Protein AF-A0A533RUJ6-F1 (afdb_monomer_lite)

Secondary structure (DSSP, 8-state):
-HHHHHHHHHHHHHHHHTT----------B-SSSBGGGPPTT-EEETTTTEEE-HHHHHHHHTT-S-------TT-HHHHHHHHHHHHHHHHHSTT-----

Structure (mmCIF, N/CA/C/O backbone):
data_AF-A0A533RUJ6-F1
#
_entry.id   AF-A0A533RUJ6-F1
#
loop_
_atom_site.group_PDB
_atom_site.id
_atom_site.type_symbol
_atom_site.label_atom_id
_atom_site.label_alt_id
_atom_site.label_comp_id
_atom_site.label_asym_id
_atom_site.label_entity_id
_atom_site.label_seq_id
_atom_site.pdbx_PDB_ins_code
_atom_site.Cartn_x
_atom_site.Cartn_y
_atom_site.Cartn_z
_atom_site.occupancy
_atom_site.B_iso_or_equiv
_atom_site.auth_seq_id
_atom_site.auth_comp_id
_atom_site.auth_asym_id
_atom_site.auth_atom_id
_atom_site.pdbx_PDB_model_num
ATOM 1 N N . MET A 1 1 ? 55.912 -33.205 -11.819 1.00 55.88 1 MET A N 1
ATOM 2 C CA . MET A 1 1 ? 55.389 -32.986 -10.447 1.00 55.88 1 MET A CA 1
ATOM 3 C C . MET A 1 1 ? 55.403 -31.514 -10.028 1.00 55.88 1 MET A C 1
ATOM 5 O O . MET A 1 1 ? 54.345 -31.019 -9.681 1.00 55.88 1 MET A O 1
ATOM 9 N N . ARG A 1 2 ? 56.524 -30.776 -10.127 1.00 58.34 2 ARG A N 1
ATOM 10 C CA . ARG A 1 2 ? 56.596 -29.349 -9.719 1.00 58.34 2 ARG A CA 1
ATOM 11 C C . ARG A 1 2 ? 55.603 -28.428 -10.453 1.00 58.34 2 ARG A C 1
ATOM 13 O O . ARG A 1 2 ? 54.922 -27.654 -9.801 1.00 58.34 2 ARG A O 1
ATOM 20 N N . ALA A 1 3 ? 55.441 -28.588 -11.770 1.00 59.38 3 ALA A N 1
ATOM 21 C CA . ALA A 1 3 ? 54.490 -27.793 -12.560 1.00 59.38 3 ALA A CA 1
ATOM 22 C C . ALA A 1 3 ? 53.012 -28.035 -12.185 1.00 59.38 3 ALA A C 1
ATOM 24 O O . ALA A 1 3 ? 52.209 -27.114 -12.253 1.00 59.38 3 ALA A O 1
ATOM 25 N N . ILE A 1 4 ? 52.664 -29.249 -11.738 1.00 61.19 4 ILE A N 1
ATOM 26 C CA . ILE A 1 4 ? 51.298 -29.607 -11.313 1.00 61.19 4 ILE A CA 1
ATOM 27 C C . ILE A 1 4 ? 50.983 -28.957 -9.958 1.00 61.19 4 ILE A C 1
ATOM 29 O O . ILE A 1 4 ? 49.905 -28.399 -9.779 1.00 61.19 4 ILE A O 1
ATOM 33 N N . PHE A 1 5 ? 51.952 -28.950 -9.035 1.00 60.34 5 PHE A N 1
ATOM 34 C CA . PHE A 1 5 ? 51.835 -28.239 -7.758 1.00 60.34 5 PHE A CA 1
ATOM 35 C C . PHE A 1 5 ? 51.732 -26.720 -7.944 1.00 60.34 5 PHE A C 1
ATOM 37 O O . PHE A 1 5 ? 50.925 -26.084 -7.274 1.00 60.34 5 PHE A O 1
ATOM 44 N N . SER A 1 6 ? 52.491 -26.138 -8.879 1.00 64.19 6 SER A N 1
ATOM 45 C CA . SER A 1 6 ? 52.397 -24.709 -9.206 1.00 64.19 6 SER A CA 1
ATOM 46 C C . SER A 1 6 ? 51.051 -24.332 -9.835 1.00 64.19 6 SER A C 1
ATOM 48 O O . SER A 1 6 ? 50.517 -23.272 -9.521 1.00 64.19 6 SER A O 1
ATOM 50 N N . LEU A 1 7 ? 50.475 -25.201 -10.674 1.00 62.12 7 LEU A N 1
ATOM 51 C CA . LEU A 1 7 ? 49.154 -24.976 -11.269 1.00 62.12 7 LEU A CA 1
ATOM 52 C C . LEU A 1 7 ? 48.037 -25.049 -10.213 1.00 62.12 7 LEU A C 1
ATOM 54 O O . LEU A 1 7 ? 47.137 -24.213 -10.206 1.00 62.12 7 LEU A O 1
ATOM 58 N N . ALA A 1 8 ? 48.130 -26.004 -9.282 1.00 63.69 8 ALA A N 1
ATOM 59 C CA . ALA A 1 8 ? 47.178 -26.157 -8.181 1.00 63.69 8 ALA A CA 1
ATOM 60 C C . ALA A 1 8 ? 47.212 -24.972 -7.197 1.00 63.69 8 ALA A C 1
ATOM 62 O O . ALA A 1 8 ? 46.165 -24.555 -6.703 1.00 63.69 8 ALA A O 1
ATOM 63 N N . LEU A 1 9 ? 48.394 -24.387 -6.958 1.00 70.56 9 LEU A N 1
ATOM 64 C CA . LEU A 1 9 ? 48.565 -23.230 -6.071 1.00 70.56 9 LEU A CA 1
ATOM 65 C C . LEU A 1 9 ? 47.907 -21.950 -6.617 1.00 70.56 9 LEU A C 1
ATOM 67 O O . LEU A 1 9 ? 47.525 -21.083 -5.839 1.00 70.56 9 LEU A O 1
ATOM 71 N N . ILE A 1 10 ? 47.770 -21.840 -7.943 1.00 73.38 10 ILE A N 1
ATOM 72 C CA . ILE A 1 10 ? 47.107 -20.711 -8.614 1.00 73.38 10 ILE A CA 1
ATOM 73 C C . ILE A 1 10 ? 45.607 -20.985 -8.789 1.00 73.38 10 ILE A C 1
ATOM 75 O O . ILE A 1 10 ? 44.792 -20.083 -8.620 1.00 73.38 10 ILE A O 1
ATOM 79 N N . ALA A 1 11 ? 45.217 -22.228 -9.083 1.00 72.00 11 ALA A N 1
ATOM 80 C CA . ALA A 1 11 ? 43.816 -22.589 -9.300 1.00 72.00 11 ALA A CA 1
ATOM 81 C C . ALA A 1 11 ? 42.966 -22.526 -8.016 1.00 72.00 11 ALA A C 1
ATOM 83 O O . ALA A 1 11 ? 41.796 -22.150 -8.072 1.00 72.00 11 ALA A O 1
ATOM 84 N N . LEU A 1 12 ? 43.550 -22.857 -6.859 1.00 72.31 12 LEU A N 1
ATOM 85 C CA . LEU A 1 12 ? 42.845 -22.867 -5.576 1.00 72.31 12 LEU A CA 1
ATOM 86 C C . LEU A 1 12 ? 42.323 -21.479 -5.140 1.00 72.31 12 LEU A C 1
ATOM 88 O O . LEU A 1 12 ? 41.138 -21.390 -4.825 1.00 72.31 12 LEU A O 1
ATOM 92 N N . PRO A 1 13 ? 43.114 -20.385 -5.149 1.00 73.00 13 PRO A N 1
ATOM 93 C CA . PRO A 1 13 ? 42.598 -19.060 -4.802 1.00 73.00 13 PRO A CA 1
ATOM 94 C C . PRO A 1 13 ? 41.587 -18.524 -5.824 1.00 73.00 13 PRO A C 1
ATOM 96 O O . PRO A 1 13 ? 40.641 -17.856 -5.419 1.00 73.00 13 PRO A O 1
ATOM 99 N N . LEU A 1 14 ? 41.711 -18.856 -7.118 1.00 70.88 14 LEU A N 1
ATOM 100 C CA . LEU A 1 14 ? 40.707 -18.468 -8.122 1.00 70.88 14 LEU A CA 1
ATOM 101 C C . LEU A 1 14 ? 39.326 -19.085 -7.840 1.00 70.88 14 LEU A C 1
ATOM 103 O O . LEU A 1 14 ? 38.311 -18.444 -8.104 1.00 70.88 14 LEU A O 1
ATOM 107 N N . PHE A 1 15 ? 39.276 -20.291 -7.267 1.00 71.38 15 PHE A N 1
ATOM 108 C CA . PHE A 1 15 ? 38.018 -20.957 -6.922 1.00 71.38 15 PHE A CA 1
ATOM 109 C C . PHE A 1 15 ? 37.266 -20.251 -5.780 1.00 71.38 15 PHE A C 1
ATOM 111 O O . PHE A 1 15 ? 36.040 -20.191 -5.796 1.00 71.38 15 PHE A O 1
ATOM 118 N N . PHE A 1 16 ? 37.981 -19.649 -4.822 1.00 70.69 16 PHE A N 1
ATOM 119 C CA . PHE A 1 16 ? 37.362 -18.928 -3.702 1.00 70.69 16 PHE A CA 1
ATOM 120 C C . PHE A 1 16 ? 36.819 -17.539 -4.077 1.00 70.69 16 PHE A C 1
ATOM 122 O O . PHE A 1 16 ? 35.968 -17.013 -3.366 1.00 70.69 16 PHE A O 1
ATOM 129 N N . ILE A 1 17 ? 37.257 -16.950 -5.196 1.00 71.00 17 ILE A N 1
ATOM 130 C CA . ILE A 1 17 ? 36.797 -15.620 -5.644 1.00 71.00 17 ILE A CA 1
ATOM 131 C C . ILE A 1 17 ? 35.493 -15.718 -6.465 1.00 71.00 17 ILE A C 1
ATOM 133 O O . ILE A 1 17 ? 34.751 -14.747 -6.573 1.00 71.00 17 ILE A O 1
ATOM 137 N N . ALA A 1 18 ? 35.148 -16.900 -6.988 1.00 67.94 18 ALA A N 1
ATOM 138 C CA . ALA A 1 18 ? 33.940 -17.116 -7.792 1.00 67.94 18 ALA A CA 1
ATOM 139 C C . ALA A 1 18 ? 32.627 -17.208 -6.975 1.00 67.94 18 ALA A C 1
ATOM 141 O O . ALA A 1 18 ? 31.567 -17.450 -7.547 1.00 67.94 18 ALA A O 1
ATOM 142 N N . GLY A 1 19 ? 32.676 -17.027 -5.648 1.00 61.91 19 GLY A N 1
ATOM 143 C CA . GLY A 1 19 ? 31.531 -17.222 -4.747 1.00 61.91 19 GLY A CA 1
ATOM 144 C C . GLY A 1 19 ? 30.531 -16.061 -4.657 1.00 61.91 19 GLY A C 1
ATOM 145 O O . GLY A 1 19 ? 29.451 -16.246 -4.103 1.00 61.91 19 GLY A O 1
ATOM 146 N N . CYS A 1 20 ? 30.837 -14.880 -5.200 1.00 66.44 20 CYS A N 1
ATOM 147 C CA . CYS A 1 20 ? 29.924 -13.731 -5.167 1.00 66.44 20 CYS A CA 1
ATOM 148 C C . CYS A 1 20 ? 29.032 -13.683 -6.417 1.00 66.44 20 CYS A C 1
ATOM 150 O O . CYS A 1 20 ? 29.097 -12.736 -7.197 1.00 66.44 20 CYS A O 1
ATOM 152 N N . ALA A 1 21 ? 28.203 -14.704 -6.633 1.00 69.81 21 ALA A N 1
ATOM 153 C CA . ALA A 1 21 ? 27.113 -14.617 -7.601 1.00 69.81 21 ALA A CA 1
ATOM 154 C C . ALA A 1 21 ? 25.870 -14.082 -6.878 1.00 69.81 21 ALA A C 1
ATOM 156 O O . ALA A 1 21 ? 25.185 -14.825 -6.178 1.00 69.81 21 ALA A O 1
ATOM 157 N N . SER A 1 22 ? 25.597 -12.781 -7.014 1.00 68.12 22 SER A N 1
ATOM 158 C CA . SER A 1 22 ? 24.294 -12.228 -6.634 1.00 68.12 22 SER A CA 1
ATOM 159 C C . SER A 1 22 ? 23.234 -12.904 -7.502 1.00 68.12 22 SER A C 1
ATOM 161 O O . SER A 1 22 ? 23.294 -12.822 -8.730 1.00 68.12 22 SER A O 1
ATOM 163 N N . GLN A 1 23 ? 22.308 -13.631 -6.883 1.00 66.31 23 GLN A N 1
ATOM 164 C CA . GLN A 1 23 ? 21.212 -14.257 -7.605 1.00 66.31 23 GLN A CA 1
ATOM 165 C C . GLN A 1 23 ? 20.204 -13.165 -7.968 1.00 66.31 23 GLN A C 1
ATOM 167 O O . GLN A 1 23 ? 19.404 -12.749 -7.133 1.00 66.31 23 GLN A O 1
ATOM 172 N N . GLU A 1 24 ? 20.246 -12.687 -9.213 1.00 66.69 24 GLU A N 1
ATOM 173 C CA . GLU A 1 24 ? 19.142 -11.896 -9.751 1.00 66.69 24 GLU A CA 1
ATOM 174 C C . GLU A 1 24 ? 17.875 -12.753 -9.714 1.00 66.69 24 GLU A C 1
ATOM 176 O O . GLU A 1 24 ? 17.790 -13.809 -10.351 1.00 66.69 24 GLU A O 1
ATOM 181 N N . VAL A 1 25 ? 16.871 -12.298 -8.967 1.00 62.47 25 VAL A N 1
ATOM 182 C CA . VAL A 1 25 ? 15.525 -12.857 -9.044 1.00 62.47 25 VAL A CA 1
ATOM 183 C C . VAL A 1 25 ? 14.941 -12.427 -10.388 1.00 62.47 25 VAL A C 1
ATOM 185 O O . VAL A 1 25 ? 14.286 -11.395 -10.501 1.00 62.47 25 VAL A O 1
ATOM 188 N N . LYS A 1 26 ? 15.179 -13.221 -11.436 1.00 57.34 26 LYS A N 1
ATOM 189 C CA . LYS A 1 26 ? 14.363 -13.169 -12.654 1.00 57.34 26 LYS A CA 1
ATOM 190 C C . LYS A 1 26 ? 13.012 -13.800 -12.340 1.00 57.34 26 LYS A C 1
ATOM 192 O O . LYS A 1 26 ? 12.793 -14.982 -12.588 1.00 57.34 26 LYS A O 1
ATOM 197 N N . GLY A 1 27 ? 12.137 -13.014 -11.720 1.00 60.41 27 GLY A N 1
ATOM 198 C CA . GLY A 1 27 ? 10.726 -13.353 -11.619 1.00 60.41 27 GLY A CA 1
ATOM 199 C C . GLY A 1 27 ? 10.120 -13.379 -13.018 1.00 60.41 27 GLY A C 1
ATOM 200 O O . GLY A 1 27 ? 10.376 -12.481 -13.821 1.00 60.41 27 GLY A O 1
ATOM 201 N N . ASP A 1 28 ? 9.336 -14.410 -13.323 1.00 65.50 28 ASP A N 1
ATOM 202 C CA . ASP A 1 28 ? 8.470 -14.367 -14.493 1.00 65.50 28 ASP A CA 1
ATOM 203 C C . ASP A 1 28 ? 7.319 -13.400 -14.190 1.00 65.50 28 ASP A C 1
ATOM 205 O O . ASP A 1 28 ? 6.332 -13.760 -13.550 1.00 65.50 28 ASP A O 1
ATOM 209 N N . PHE A 1 29 ? 7.487 -12.132 -14.565 1.00 65.81 29 PHE A N 1
ATOM 210 C CA . PHE A 1 29 ? 6.538 -11.046 -14.307 1.00 65.81 29 PHE A CA 1
ATOM 211 C C . PHE A 1 29 ? 5.346 -11.091 -15.283 1.00 65.81 29 PHE A C 1
ATOM 213 O O . PHE A 1 29 ? 4.921 -10.079 -15.840 1.00 65.81 29 PHE A O 1
ATOM 220 N N . ASN A 1 30 ? 4.793 -12.282 -15.499 1.00 68.06 30 ASN A N 1
ATOM 221 C CA . ASN A 1 30 ? 3.651 -12.501 -16.371 1.00 68.06 30 ASN A CA 1
ATOM 222 C C . ASN A 1 30 ? 2.357 -12.444 -15.553 1.00 68.06 30 ASN A C 1
ATOM 224 O O . ASN A 1 30 ? 2.041 -13.354 -14.790 1.00 68.06 30 ASN A O 1
ATOM 228 N N . SER A 1 31 ? 1.580 -11.375 -15.730 1.00 72.38 31 SER A N 1
ATOM 229 C CA . SER A 1 31 ? 0.170 -11.343 -15.331 1.00 72.38 31 SER A CA 1
ATOM 230 C C . SER A 1 31 ? -0.697 -11.606 -16.568 1.00 72.38 31 SER A C 1
ATOM 232 O O . SER A 1 31 ? -0.415 -11.059 -17.635 1.00 72.38 31 SER A O 1
ATOM 234 N N . PRO A 1 32 ? -1.776 -12.408 -16.463 1.00 77.38 32 PRO A N 1
ATOM 235 C CA . PRO A 1 32 ? -2.674 -12.659 -17.591 1.00 77.38 32 PRO A CA 1
ATOM 236 C C . PRO A 1 32 ? -3.467 -11.410 -18.006 1.00 77.38 32 PRO A C 1
ATOM 238 O O . PRO A 1 32 ? -4.100 -11.410 -19.058 1.00 77.38 32 PRO A O 1
ATOM 241 N N . TYR A 1 33 ? -3.457 -10.361 -17.178 1.00 77.06 33 TYR A N 1
ATOM 242 C CA . TYR A 1 33 ? -4.245 -9.149 -17.387 1.00 77.06 33 TYR A CA 1
ATOM 243 C C . TYR A 1 33 ? -3.422 -7.982 -17.947 1.00 77.06 33 TYR A C 1
ATOM 245 O O . TYR A 1 33 ? -3.983 -7.133 -18.634 1.00 77.06 33 TYR A O 1
ATOM 253 N N . PHE A 1 34 ? -2.120 -7.907 -17.649 1.00 77.62 34 PHE A N 1
ATOM 254 C CA . PHE A 1 34 ? -1.226 -6.846 -18.131 1.00 77.62 34 PHE A CA 1
ATOM 255 C C . PHE A 1 34 ? 0.248 -7.215 -17.912 1.00 77.62 34 PHE A C 1
ATOM 257 O O . PHE A 1 34 ? 0.571 -8.059 -17.079 1.00 77.62 34 PHE A O 1
ATOM 264 N N . ASN A 1 35 ? 1.149 -6.561 -18.643 1.00 82.25 35 ASN A N 1
ATOM 265 C CA . ASN A 1 35 ? 2.587 -6.773 -18.510 1.00 82.25 35 ASN A CA 1
ATOM 266 C C . ASN A 1 35 ? 3.115 -6.083 -17.239 1.00 82.25 35 ASN A C 1
ATOM 268 O O . ASN A 1 35 ? 3.153 -4.855 -17.169 1.00 82.25 35 ASN A O 1
ATOM 272 N N . LEU A 1 36 ? 3.533 -6.859 -16.233 1.00 81.38 36 LEU A N 1
ATOM 273 C CA . LEU A 1 36 ? 4.089 -6.303 -14.993 1.00 81.38 36 LEU A CA 1
ATOM 274 C C . LEU A 1 36 ? 5.478 -5.675 -15.215 1.00 81.38 36 LEU A C 1
ATOM 276 O O . LEU A 1 36 ? 5.878 -4.814 -14.439 1.00 81.38 36 LEU A O 1
ATOM 280 N N . GLY A 1 37 ? 6.191 -6.056 -16.281 1.00 81.88 37 GLY A N 1
ATOM 281 C CA . GLY A 1 37 ? 7.490 -5.479 -16.646 1.00 81.88 37 GLY A CA 1
ATOM 282 C C . GLY A 1 37 ? 7.419 -4.049 -17.195 1.00 81.88 37 GLY A C 1
ATOM 283 O O . GLY A 1 37 ? 8.452 -3.404 -17.338 1.00 81.88 37 GLY A O 1
ATOM 284 N N . GLU A 1 38 ? 6.219 -3.545 -17.490 1.00 84.69 38 GLU A N 1
ATOM 285 C CA . GLU A 1 38 ? 5.981 -2.174 -17.967 1.00 84.69 38 GLU A CA 1
ATOM 286 C C . GLU A 1 38 ? 5.484 -1.230 -16.858 1.00 84.69 38 GLU A C 1
ATOM 288 O O . GLU A 1 38 ? 5.233 -0.047 -17.113 1.00 84.69 38 GLU A O 1
ATOM 293 N N . LEU A 1 39 ? 5.341 -1.732 -15.624 1.00 86.38 39 LEU A N 1
ATOM 294 C CA . LEU A 1 39 ? 4.887 -0.933 -14.490 1.0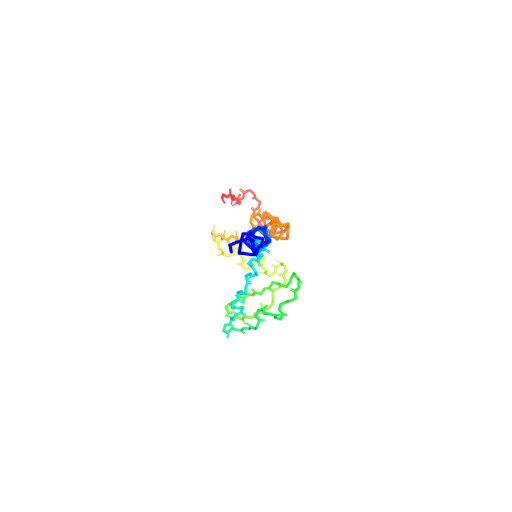0 86.38 39 LEU A CA 1
ATOM 295 C C . LEU A 1 39 ? 5.831 0.234 -14.220 1.00 86.38 39 LEU A C 1
ATOM 297 O O . LEU A 1 39 ? 7.048 0.079 -14.133 1.00 86.38 39 LEU A O 1
ATOM 301 N N . GLN A 1 40 ? 5.238 1.411 -14.052 1.00 89.25 40 GLN A N 1
ATOM 302 C CA . GLN A 1 40 ? 5.967 2.601 -13.639 1.00 89.25 40 GLN A CA 1
ATOM 303 C C . GLN A 1 40 ? 6.064 2.653 -12.113 1.00 89.25 40 GLN A C 1
ATOM 305 O O . GLN A 1 40 ? 5.196 2.142 -11.399 1.00 89.25 40 GLN A O 1
ATOM 310 N N . GLU A 1 41 ? 7.105 3.308 -11.599 1.00 86.31 41 GLU A N 1
ATOM 311 C CA . GLU A 1 41 ? 7.243 3.524 -10.159 1.00 86.31 41 GLU A CA 1
ATOM 312 C C . GLU A 1 41 ? 5.994 4.206 -9.579 1.00 86.31 41 GLU A C 1
ATOM 314 O O . GLU A 1 41 ? 5.432 5.131 -10.168 1.00 86.31 41 GLU A O 1
ATOM 319 N N . ASN A 1 42 ? 5.570 3.753 -8.395 1.00 87.75 42 ASN A N 1
ATOM 320 C CA . ASN A 1 42 ? 4.381 4.227 -7.674 1.00 87.75 42 ASN A CA 1
ATOM 321 C C . ASN A 1 42 ? 3.030 3.993 -8.376 1.00 87.75 42 ASN A C 1
ATOM 323 O O . ASN A 1 42 ? 2.002 4.465 -7.886 1.00 87.75 42 ASN A O 1
ATOM 327 N N . GLN A 1 43 ? 2.989 3.253 -9.485 1.00 92.75 43 GLN A N 1
ATOM 328 C CA . GLN A 1 43 ? 1.728 2.873 -10.110 1.00 92.75 43 GLN A CA 1
ATOM 329 C C . GLN A 1 43 ? 1.022 1.798 -9.272 1.00 92.75 43 GLN A C 1
ATOM 331 O O . GLN A 1 43 ? 1.566 0.725 -9.022 1.00 92.75 43 GLN A O 1
ATOM 336 N N . ILE A 1 44 ? -0.220 2.063 -8.862 1.00 94.12 44 ILE A N 1
ATOM 337 C CA . ILE A 1 44 ? -1.054 1.085 -8.156 1.00 94.12 44 ILE A CA 1
ATOM 338 C C . ILE A 1 44 ? -1.936 0.396 -9.189 1.00 94.12 44 ILE A C 1
ATOM 340 O O . ILE A 1 44 ? -2.686 1.068 -9.894 1.00 94.12 44 ILE A O 1
ATOM 344 N N . VAL A 1 45 ? -1.884 -0.932 -9.285 1.00 92.94 45 VAL A N 1
ATOM 345 C CA . VAL A 1 45 ? -2.701 -1.678 -10.251 1.00 92.94 45 VAL A CA 1
ATOM 346 C C . VAL A 1 45 ? -3.554 -2.727 -9.561 1.00 92.94 45 VAL A C 1
ATOM 348 O O . VAL A 1 45 ? -3.069 -3.564 -8.804 1.00 92.94 45 VAL A O 1
ATOM 351 N N . HIS A 1 46 ? -4.848 -2.709 -9.866 1.00 92.50 46 HIS A N 1
ATOM 352 C CA . HIS A 1 46 ? -5.763 -3.760 -9.462 1.00 92.50 46 HIS A CA 1
ATOM 353 C C . HIS A 1 46 ? -5.571 -4.983 -10.357 1.00 92.50 46 HIS A C 1
ATOM 355 O O . HIS A 1 46 ? -6.012 -4.998 -11.511 1.00 92.50 46 HIS A O 1
ATOM 361 N N . LEU A 1 47 ? -4.912 -6.011 -9.814 1.00 88.69 47 LEU A N 1
ATOM 362 C CA . LEU A 1 47 ? -4.414 -7.134 -10.606 1.00 88.69 47 LEU A CA 1
ATOM 363 C C . LEU A 1 47 ? -5.507 -7.834 -11.419 1.00 88.69 47 LEU A C 1
ATOM 365 O O . LEU A 1 47 ? -5.298 -8.101 -12.595 1.00 88.69 47 LEU A O 1
ATOM 369 N N . ALA A 1 48 ? -6.682 -8.064 -10.827 1.00 88.12 48 ALA A N 1
ATOM 370 C CA . ALA A 1 48 ? -7.769 -8.807 -11.465 1.00 88.12 48 ALA A CA 1
ATOM 371 C C . ALA A 1 48 ? -8.390 -8.106 -12.686 1.00 88.12 48 ALA A C 1
ATOM 373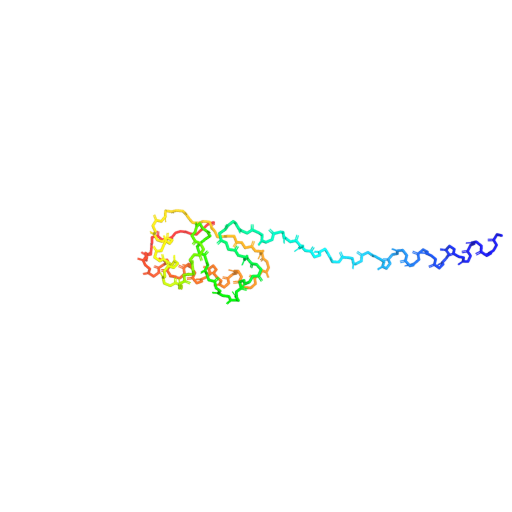 O O . ALA A 1 48 ? -9.046 -8.762 -13.489 1.00 88.12 48 ALA A O 1
ATOM 374 N N . THR A 1 49 ? -8.226 -6.785 -12.829 1.00 89.19 49 THR A N 1
ATOM 375 C CA . THR A 1 49 ? -8.791 -6.031 -13.966 1.00 89.19 49 THR A CA 1
ATOM 376 C C . THR A 1 49 ? -7.746 -5.272 -14.776 1.00 89.19 49 THR A C 1
ATOM 378 O O . THR A 1 49 ? -8.108 -4.633 -15.757 1.00 89.19 49 THR A O 1
ATOM 381 N N . GLY A 1 50 ? -6.486 -5.246 -14.336 1.00 88.56 50 GLY A N 1
ATOM 382 C CA . GLY A 1 50 ? -5.426 -4.425 -14.930 1.00 88.56 50 GLY A CA 1
ATOM 383 C C . GLY A 1 50 ? -5.649 -2.913 -14.824 1.00 88.56 50 GLY A C 1
ATOM 384 O O . GLY A 1 50 ? -4.954 -2.140 -15.476 1.00 88.56 50 GLY A O 1
ATOM 385 N N . ARG A 1 51 ? -6.617 -2.456 -14.015 1.00 91.31 51 ARG A N 1
ATOM 386 C CA . ARG A 1 51 ? -6.934 -1.025 -13.905 1.00 91.31 51 ARG A CA 1
ATOM 387 C C . ARG A 1 51 ? -5.949 -0.353 -12.958 1.00 91.31 51 ARG A C 1
ATOM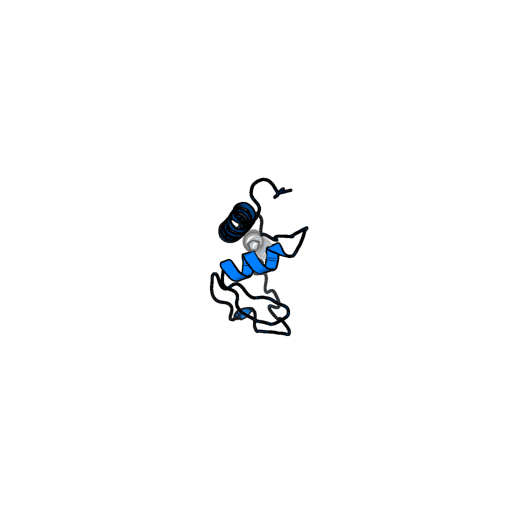 389 O O . ARG A 1 51 ? -5.770 -0.817 -11.833 1.00 91.31 51 ARG A O 1
ATOM 396 N N . THR A 1 52 ? -5.365 0.760 -13.385 1.00 93.56 52 THR A N 1
ATOM 397 C CA . THR A 1 52 ? -4.575 1.621 -12.500 1.00 93.56 52 THR A CA 1
ATOM 398 C C . THR A 1 52 ? -5.489 2.362 -11.531 1.00 93.56 52 THR A C 1
ATOM 400 O O . THR A 1 52 ? -6.535 2.871 -11.932 1.00 93.56 52 THR A O 1
ATOM 403 N N . PHE A 1 53 ? -5.110 2.392 -10.260 1.00 96.25 53 PHE A N 1
ATOM 404 C CA . PHE A 1 53 ? -5.796 3.116 -9.199 1.00 96.25 53 PHE A CA 1
ATOM 405 C C . PHE A 1 53 ? -4.976 4.338 -8.789 1.00 96.25 53 PHE A C 1
ATOM 407 O O . PHE A 1 53 ? -3.746 4.326 -8.795 1.00 96.25 53 PHE A O 1
ATOM 414 N N . THR A 1 54 ? -5.680 5.378 -8.370 1.00 96.38 54 THR A N 1
ATOM 415 C CA . THR A 1 54 ? -5.141 6.426 -7.504 1.00 96.38 54 THR A CA 1
ATOM 416 C C . THR A 1 54 ? -5.018 5.924 -6.060 1.00 96.38 54 THR A C 1
ATOM 418 O O . THR A 1 54 ? -5.647 4.937 -5.671 1.00 96.38 54 THR A O 1
ATOM 421 N N . GLU A 1 55 ? -4.249 6.626 -5.222 1.00 95.00 55 GLU A N 1
ATOM 422 C CA . GLU A 1 55 ? -4.149 6.296 -3.790 1.00 95.00 55 GLU A CA 1
ATOM 423 C C . GLU A 1 55 ? -5.524 6.341 -3.091 1.00 95.00 55 GLU A C 1
ATOM 425 O O . GLU A 1 55 ? -5.847 5.462 -2.293 1.00 95.00 55 GLU A O 1
ATOM 430 N N . ALA A 1 56 ? -6.375 7.314 -3.436 1.00 96.25 56 ALA A N 1
ATOM 431 C CA . ALA A 1 56 ? -7.723 7.428 -2.877 1.00 96.25 56 ALA A CA 1
ATOM 432 C C . ALA A 1 56 ? -8.624 6.244 -3.271 1.00 96.25 56 ALA A C 1
ATOM 434 O O . ALA A 1 56 ? -9.355 5.715 -2.433 1.00 96.25 56 ALA A O 1
ATOM 435 N N . GLU A 1 57 ? -8.551 5.794 -4.527 1.00 97.88 57 GLU A N 1
ATOM 436 C CA . GLU A 1 57 ? -9.284 4.610 -4.990 1.00 97.88 57 GLU A CA 1
ATOM 437 C C . GLU A 1 57 ? -8.785 3.328 -4.325 1.00 97.88 57 GLU A C 1
ATOM 439 O O . GLU A 1 57 ? -9.597 2.459 -4.012 1.00 97.88 57 GLU A O 1
ATOM 444 N N . LEU A 1 58 ? -7.477 3.212 -4.072 1.00 97.50 58 LEU A N 1
ATOM 445 C CA . LEU A 1 58 ? -6.924 2.096 -3.307 1.00 97.50 58 LEU A CA 1
ATOM 446 C C . LEU A 1 58 ? -7.516 2.057 -1.897 1.00 97.50 58 LEU A C 1
ATOM 448 O O . LEU A 1 58 ? -8.021 1.016 -1.484 1.00 97.50 58 LEU A O 1
ATOM 452 N N . VAL A 1 59 ? -7.504 3.179 -1.173 1.00 97.50 59 VAL A N 1
ATOM 453 C CA . VAL A 1 59 ? -8.070 3.254 0.183 1.00 97.50 59 VAL A CA 1
ATOM 454 C C . VAL A 1 59 ? -9.570 2.948 0.170 1.00 97.50 59 VAL A C 1
ATOM 456 O O . VAL A 1 59 ? -10.048 2.182 1.008 1.00 97.50 59 VAL A O 1
ATOM 459 N N . ASP A 1 60 ? -10.328 3.485 -0.792 1.00 98.06 60 ASP A N 1
ATOM 460 C CA . ASP A 1 60 ? -11.754 3.173 -0.916 1.00 98.06 60 ASP A CA 1
ATOM 461 C C . ASP A 1 60 ? -12.009 1.692 -1.217 1.00 98.06 60 ASP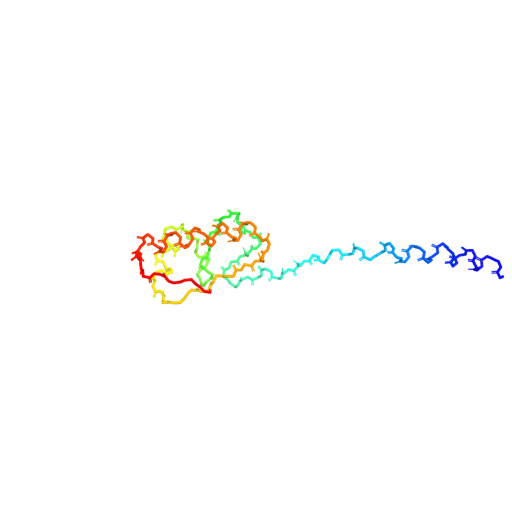 A C 1
ATOM 463 O O . ASP A 1 60 ? -12.895 1.077 -0.621 1.00 98.06 60 ASP A O 1
ATOM 467 N N . TYR A 1 61 ? -11.210 1.090 -2.091 1.00 97.94 61 TYR A N 1
ATOM 468 C CA . TYR A 1 61 ? -11.302 -0.331 -2.391 1.00 97.94 61 TYR A CA 1
ATOM 469 C C . TYR A 1 61 ? -10.994 -1.193 -1.161 1.00 97.94 61 TYR A C 1
ATOM 471 O O . TYR A 1 61 ? -11.798 -2.051 -0.799 1.00 97.94 61 TYR A O 1
ATOM 479 N N . LEU A 1 62 ? -9.872 -0.929 -0.484 1.00 97.44 62 LEU A N 1
ATOM 480 C CA . LEU A 1 62 ? -9.436 -1.678 0.695 1.00 97.44 62 LEU A CA 1
ATOM 481 C C . LEU A 1 62 ? -10.417 -1.538 1.868 1.00 97.44 62 LEU A C 1
ATOM 483 O O . LEU A 1 62 ? -10.641 -2.504 2.590 1.00 97.44 62 LEU A O 1
ATOM 487 N N . SER A 1 63 ? -11.081 -0.385 2.009 1.00 96.56 63 SER A N 1
ATOM 488 C CA . SER A 1 63 ? -12.067 -0.126 3.072 1.00 96.56 63 SER A CA 1
ATOM 489 C C . SER A 1 63 ? -13.286 -1.056 3.083 1.00 96.56 63 SER A C 1
ATOM 491 O O . SER A 1 63 ? -14.076 -1.029 4.023 1.00 96.56 63 SER A O 1
ATOM 493 N N . ARG A 1 64 ? -13.463 -1.866 2.034 1.00 96.94 64 ARG A N 1
ATOM 494 C CA . ARG A 1 64 ? -14.561 -2.832 1.891 1.00 96.94 64 ARG A CA 1
ATOM 495 C C . ARG A 1 64 ? -14.244 -4.184 2.532 1.00 96.94 64 ARG A C 1
ATOM 497 O O . ARG A 1 64 ? -15.116 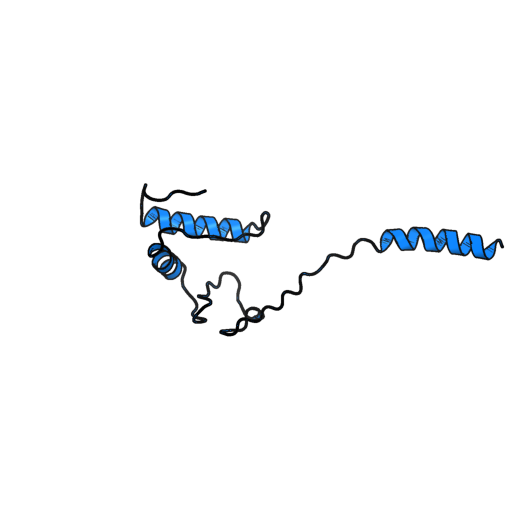-5.049 2.567 1.00 96.94 64 ARG A O 1
ATOM 504 N N . PHE A 1 65 ? -13.013 -4.380 3.003 1.00 97.25 65 PHE A N 1
ATOM 505 C CA . PHE A 1 65 ? -12.536 -5.632 3.577 1.00 97.25 65 PHE A CA 1
ATOM 506 C C . PHE A 1 65 ? -12.241 -5.466 5.069 1.00 97.25 65 PHE A C 1
ATOM 508 O O . PHE A 1 65 ? -11.679 -4.463 5.493 1.00 97.25 65 PHE A O 1
ATOM 515 N N . ASN A 1 66 ? -12.579 -6.484 5.863 1.00 95.94 66 ASN A N 1
ATOM 516 C CA . ASN A 1 66 ? -12.316 -6.487 7.307 1.00 95.94 66 ASN A CA 1
ATOM 517 C C . ASN A 1 66 ? -10.865 -6.861 7.654 1.00 95.94 66 ASN A C 1
ATOM 519 O O . ASN A 1 66 ? -10.393 -6.544 8.739 1.00 95.94 66 ASN A O 1
ATOM 523 N N . VAL A 1 67 ? -10.179 -7.577 6.757 1.00 97.06 67 VAL A N 1
ATOM 524 C CA . VAL A 1 67 ? -8.793 -8.035 6.928 1.00 97.06 67 VAL A CA 1
ATOM 525 C C . VAL A 1 67 ? -8.045 -7.775 5.628 1.00 97.06 67 VAL A C 1
ATOM 527 O O . VAL A 1 67 ? -8.511 -8.168 4.558 1.00 97.06 67 VAL A O 1
ATOM 530 N N . ILE A 1 68 ? -6.900 -7.103 5.726 1.00 97.50 68 ILE A N 1
ATOM 531 C CA . ILE A 1 68 ? -6.064 -6.711 4.590 1.00 97.50 68 ILE A CA 1
ATOM 532 C C . ILE A 1 68 ? -4.648 -7.210 4.863 1.00 97.50 68 ILE A C 1
ATOM 534 O O . ILE A 1 68 ? -4.055 -6.858 5.878 1.00 97.50 68 ILE A O 1
ATOM 538 N N . TYR A 1 69 ? -4.107 -8.011 3.946 1.00 96.81 69 TYR A N 1
ATOM 539 C CA . TYR A 1 69 ? -2.713 -8.448 3.987 1.00 96.81 69 TYR A CA 1
ATOM 540 C C . TYR A 1 69 ? -1.876 -7.542 3.091 1.00 96.81 69 TYR A C 1
ATOM 542 O O . TYR A 1 69 ? -2.216 -7.347 1.922 1.00 96.81 69 TYR A O 1
ATOM 550 N N . ILE A 1 70 ? -0.782 -7.007 3.630 1.00 95.62 70 ILE A N 1
ATOM 551 C CA . ILE A 1 70 ? 0.155 -6.166 2.886 1.00 95.62 70 ILE A CA 1
ATOM 552 C C . ILE A 1 70 ? 1.512 -6.864 2.902 1.00 95.62 70 ILE A C 1
ATOM 554 O O . ILE A 1 70 ? 2.115 -7.018 3.959 1.00 95.62 70 ILE A O 1
ATOM 558 N N . GLY A 1 71 ? 1.954 -7.335 1.736 1.00 93.75 71 GLY A N 1
ATOM 559 C CA . GLY A 1 71 ? 3.274 -7.942 1.579 1.00 93.75 71 GLY A CA 1
ATOM 560 C C . GLY A 1 71 ? 4.378 -6.889 1.505 1.00 93.75 71 GLY A C 1
ATOM 561 O O . GLY A 1 71 ? 4.141 -5.775 1.039 1.00 93.75 71 GLY A O 1
ATOM 562 N N . GLU A 1 72 ? 5.576 -7.270 1.933 1.00 93.81 72 GLU A N 1
ATOM 563 C CA . GLU A 1 72 ? 6.801 -6.472 1.843 1.00 93.81 72 GLU A CA 1
ATOM 564 C C . GLU A 1 72 ? 8.009 -7.379 1.589 1.00 93.81 72 GLU A C 1
ATOM 566 O O . GLU A 1 72 ? 8.012 -8.559 1.953 1.00 93.81 72 GLU A O 1
ATOM 571 N N . ALA A 1 73 ? 9.063 -6.807 1.023 1.00 92.94 73 ALA A N 1
ATOM 572 C CA . ALA A 1 73 ? 10.420 -7.227 1.320 1.00 92.94 73 ALA A CA 1
ATOM 573 C C . ALA A 1 73 ? 10.886 -6.494 2.589 1.00 92.94 73 ALA A C 1
ATOM 575 O O . ALA A 1 73 ? 10.864 -5.267 2.627 1.00 92.94 73 ALA A O 1
ATOM 576 N N . HIS A 1 74 ? 11.335 -7.240 3.604 1.00 87.56 74 HIS A N 1
ATOM 577 C CA . HIS A 1 74 ? 11.571 -6.730 4.968 1.00 87.56 74 HIS A CA 1
ATOM 578 C C . HIS A 1 74 ? 12.523 -5.525 5.092 1.00 87.56 74 HIS A C 1
ATOM 580 O O . HIS A 1 74 ? 12.456 -4.790 6.071 1.00 87.56 74 HIS A O 1
ATOM 586 N N . ASP A 1 75 ? 13.392 -5.298 4.106 1.00 92.38 75 ASP A N 1
ATOM 587 C CA . ASP A 1 75 ? 14.344 -4.181 4.102 1.00 92.38 75 ASP A CA 1
ATOM 588 C C . ASP A 1 75 ? 14.020 -3.129 3.018 1.00 92.38 75 ASP A C 1
ATOM 590 O O . ASP A 1 75 ? 14.843 -2.267 2.698 1.00 92.38 75 ASP A O 1
ATOM 594 N N . SER A 1 76 ? 12.822 -3.180 2.423 1.00 93.00 76 SER A N 1
ATOM 595 C CA . SER A 1 76 ? 12.397 -2.236 1.387 1.00 93.00 76 SER A CA 1
ATOM 596 C C . SER A 1 76 ? 11.796 -0.975 2.002 1.00 93.00 76 SER A C 1
ATOM 598 O O . SER A 1 76 ? 10.654 -0.940 2.461 1.00 93.00 76 SER A O 1
ATOM 600 N N . VAL A 1 77 ? 12.548 0.125 1.927 1.00 94.88 77 VAL A N 1
ATOM 601 C CA . VAL A 1 77 ? 12.064 1.465 2.309 1.00 94.88 77 VAL A CA 1
ATOM 602 C C . VAL A 1 77 ? 10.812 1.859 1.516 1.00 94.88 77 VAL A C 1
ATOM 604 O O . VAL A 1 77 ? 9.917 2.512 2.056 1.00 94.88 77 VAL A O 1
ATOM 607 N N . ASN A 1 78 ? 10.731 1.447 0.249 1.00 92.69 78 ASN A N 1
ATOM 608 C CA . ASN A 1 78 ? 9.583 1.734 -0.607 1.00 92.69 78 ASN A CA 1
ATOM 609 C C . ASN A 1 78 ? 8.329 0.985 -0.134 1.00 92.69 78 ASN A C 1
ATOM 611 O O . ASN A 1 78 ? 7.244 1.569 -0.113 1.00 92.69 78 ASN A O 1
ATOM 615 N N . ASP A 1 79 ? 8.478 -0.264 0.308 1.00 94.75 79 ASP A N 1
ATOM 616 C CA . ASP A 1 79 ? 7.359 -1.089 0.774 1.00 94.75 79 ASP A CA 1
ATOM 617 C C . ASP A 1 79 ? 6.833 -0.553 2.109 1.00 94.75 79 ASP A C 1
ATOM 619 O O . ASP A 1 79 ? 5.629 -0.332 2.256 1.00 94.75 79 ASP A O 1
ATOM 623 N N . HIS A 1 80 ? 7.733 -0.215 3.039 1.00 95.56 80 HIS A N 1
ATOM 624 C CA . HIS A 1 80 ? 7.366 0.440 4.297 1.00 95.56 80 HIS A CA 1
ATOM 625 C C . HIS A 1 80 ? 6.644 1.778 4.058 1.00 95.56 80 HIS A C 1
ATOM 627 O O . HIS A 1 80 ? 5.671 2.111 4.743 1.00 95.56 80 HIS A O 1
ATOM 633 N N . ALA A 1 81 ? 7.079 2.562 3.063 1.00 94.62 81 ALA A N 1
ATOM 634 C CA . ALA A 1 81 ? 6.403 3.804 2.695 1.00 94.62 81 ALA A CA 1
ATOM 635 C C . ALA A 1 81 ? 4.990 3.547 2.143 1.00 94.62 81 ALA A C 1
ATOM 637 O O . ALA A 1 81 ? 4.052 4.265 2.504 1.00 94.62 81 ALA A O 1
ATOM 638 N N . ALA A 1 82 ? 4.815 2.518 1.309 1.00 94.94 82 ALA A N 1
ATOM 639 C CA . ALA A 1 82 ? 3.510 2.120 0.787 1.00 94.94 82 ALA A CA 1
ATOM 640 C C . ALA A 1 82 ? 2.564 1.650 1.906 1.00 94.94 82 ALA A C 1
ATOM 642 O O . ALA A 1 82 ? 1.424 2.114 1.981 1.00 94.94 82 ALA A O 1
ATOM 643 N N . GLN A 1 83 ? 3.044 0.809 2.825 1.00 96.00 83 GLN A N 1
ATOM 644 C CA . GLN A 1 83 ? 2.291 0.380 4.007 1.00 96.00 83 GLN A CA 1
ATOM 645 C C . GLN A 1 83 ? 1.825 1.565 4.852 1.00 96.00 83 GLN A C 1
ATOM 647 O O . GLN A 1 83 ? 0.648 1.651 5.205 1.00 96.00 83 GLN A O 1
ATOM 652 N N . LEU A 1 84 ? 2.722 2.513 5.141 1.00 96.12 84 LEU A N 1
ATOM 653 C CA . LEU A 1 84 ? 2.388 3.685 5.946 1.00 96.12 84 LEU A CA 1
ATOM 654 C C . LEU A 1 84 ? 1.312 4.550 5.278 1.00 96.12 84 LEU A C 1
ATOM 656 O O . LEU A 1 84 ? 0.429 5.063 5.967 1.00 96.12 84 LEU A O 1
ATOM 660 N N . LYS A 1 85 ? 1.361 4.711 3.949 1.00 95.62 85 LYS A N 1
ATOM 661 C CA . LYS A 1 85 ? 0.318 5.420 3.190 1.00 95.62 85 LYS A CA 1
ATOM 662 C C . LYS A 1 85 ? -1.039 4.730 3.323 1.00 95.62 85 LYS A C 1
ATOM 664 O O . LYS A 1 85 ? -2.025 5.396 3.632 1.00 95.62 85 LYS A O 1
ATOM 669 N N . ILE A 1 86 ? -1.081 3.409 3.139 1.00 96.62 86 ILE A N 1
ATOM 670 C CA . ILE A 1 86 ? -2.312 2.615 3.266 1.00 96.62 86 ILE A CA 1
ATOM 671 C C . ILE A 1 86 ? -2.875 2.728 4.686 1.00 96.62 86 ILE A C 1
ATOM 673 O O . ILE A 1 86 ? -4.057 3.027 4.854 1.00 96.62 86 ILE A O 1
ATOM 677 N N . LEU A 1 87 ? -2.029 2.549 5.704 1.00 96.69 87 LEU A N 1
ATOM 678 C CA . LEU A 1 87 ? -2.435 2.616 7.105 1.00 96.69 87 LEU A CA 1
ATOM 679 C C . LEU A 1 87 ? -3.012 3.989 7.463 1.00 96.69 87 LEU A C 1
ATOM 681 O O . LEU A 1 87 ? -4.073 4.051 8.077 1.00 96.69 87 LEU A O 1
ATOM 685 N N . LYS A 1 88 ? -2.355 5.081 7.049 1.00 96.88 88 LYS A N 1
ATOM 686 C CA . LYS A 1 88 ? -2.864 6.446 7.257 1.00 96.88 88 LYS A CA 1
ATOM 687 C C . LYS A 1 88 ? -4.221 6.645 6.589 1.00 96.88 88 LYS A C 1
ATOM 689 O O . LYS A 1 88 ? -5.156 7.074 7.252 1.00 96.88 88 LYS A O 1
ATOM 694 N N . GLY A 1 89 ? -4.355 6.260 5.319 1.00 97.06 89 GLY A N 1
ATOM 695 C CA . GLY A 1 89 ? -5.616 6.404 4.591 1.00 97.06 89 GLY A CA 1
ATOM 696 C C . GLY A 1 89 ? -6.775 5.625 5.224 1.00 97.06 89 GLY A C 1
ATOM 697 O O . GLY A 1 89 ? -7.890 6.138 5.319 1.00 97.06 89 GLY A O 1
ATOM 698 N N . LEU A 1 90 ? -6.523 4.401 5.697 1.00 97.56 90 LEU A N 1
ATOM 699 C CA . LEU A 1 90 ? -7.534 3.600 6.394 1.00 97.56 90 LEU A CA 1
ATOM 700 C C . LEU A 1 90 ? -7.856 4.153 7.786 1.00 97.56 90 LEU A C 1
ATOM 702 O O . LEU A 1 90 ? -9.025 4.176 8.167 1.00 97.56 90 LEU A O 1
ATOM 706 N N . TYR A 1 91 ? -6.850 4.625 8.526 1.00 97.12 91 TYR A N 1
ATOM 707 C CA . TYR A 1 91 ? -7.039 5.243 9.837 1.00 97.12 91 TYR A CA 1
ATOM 708 C C . TYR A 1 91 ? -7.871 6.527 9.748 1.00 97.12 91 TYR A C 1
ATOM 710 O O . TYR A 1 91 ? -8.789 6.712 10.544 1.00 97.12 91 TYR A O 1
ATOM 718 N N . ASP A 1 92 ? -7.610 7.375 8.750 1.00 96.88 92 ASP A N 1
ATOM 719 C CA . ASP A 1 92 ? -8.379 8.600 8.513 1.00 96.88 92 ASP A CA 1
ATOM 720 C C . ASP A 1 92 ? -9.852 8.292 8.197 1.00 96.88 92 ASP A C 1
ATOM 722 O O . ASP A 1 92 ? -10.751 9.020 8.623 1.00 96.88 92 ASP A O 1
ATOM 726 N N . LYS A 1 93 ? -10.119 7.187 7.485 1.00 96.19 93 LYS A N 1
ATOM 727 C CA . LYS A 1 93 ? -11.483 6.744 7.157 1.00 96.19 93 LYS A CA 1
ATOM 728 C C . LYS A 1 93 ? -12.197 6.077 8.340 1.00 96.19 93 LYS A C 1
ATOM 730 O O . LYS A 1 93 ? -13.411 6.226 8.471 1.00 96.19 93 LYS A O 1
ATOM 735 N N . PHE A 1 94 ? -11.467 5.365 9.200 1.00 96.31 94 PHE A N 1
ATOM 736 C CA . PHE A 1 94 ? -12.007 4.607 10.336 1.00 96.31 94 PHE A CA 1
ATOM 737 C C . PHE A 1 94 ? -11.240 4.889 11.640 1.00 96.31 94 PHE A C 1
ATOM 739 O O . PHE A 1 94 ? -10.571 4.004 12.189 1.00 96.31 94 PHE A O 1
ATOM 746 N N . PRO A 1 95 ? -11.340 6.113 12.184 1.00 96.31 95 PRO A N 1
ATOM 747 C CA . PRO A 1 95 ? -10.567 6.508 13.354 1.00 96.31 95 PRO A CA 1
ATOM 748 C C . PRO A 1 95 ? -10.909 5.631 14.563 1.00 96.31 95 PRO A C 1
ATOM 750 O O . PRO A 1 95 ? -12.080 5.429 14.894 1.00 96.31 95 PRO A O 1
ATOM 753 N N . GLY A 1 96 ? -9.872 5.094 15.214 1.00 95.06 96 GLY A N 1
ATOM 754 C CA . GLY A 1 96 ? -9.995 4.227 16.395 1.00 95.06 96 GLY A CA 1
ATOM 755 C C . GLY A 1 96 ? -10.563 2.826 16.131 1.00 95.06 96 GLY A C 1
ATOM 756 O O . GLY A 1 96 ? -10.810 2.092 17.083 1.00 95.06 96 GLY A O 1
ATOM 757 N N . GLN A 1 97 ? -10.776 2.453 14.867 1.00 96.19 97 GLN A N 1
ATOM 758 C CA . GLN A 1 97 ? -11.400 1.182 14.472 1.00 96.19 97 GLN A CA 1
ATOM 759 C C . GLN 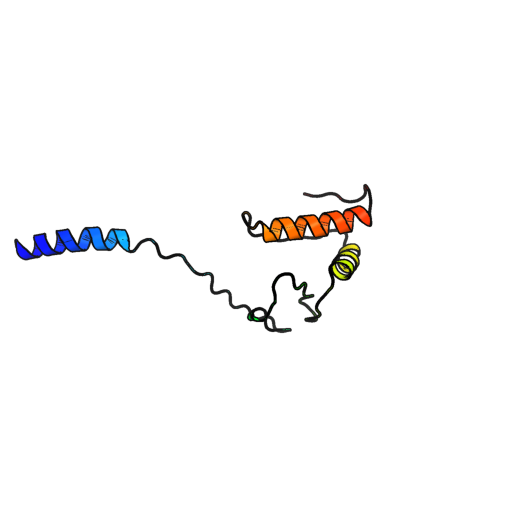A 1 97 ? -10.460 0.272 13.665 1.00 96.19 97 GLN A C 1
ATOM 761 O O . GLN A 1 97 ? -10.876 -0.781 13.192 1.00 96.19 97 GLN A O 1
ATOM 766 N N . ILE A 1 98 ? -9.193 0.664 13.516 1.00 96.44 98 ILE A N 1
ATOM 767 C CA . ILE A 1 98 ? -8.161 -0.117 12.831 1.00 96.44 98 ILE A CA 1
ATOM 768 C C . ILE A 1 98 ? -7.232 -0.753 13.866 1.00 96.44 98 ILE A C 1
ATOM 770 O O . ILE A 1 98 ? -6.769 -0.084 14.789 1.00 96.44 98 ILE A O 1
ATOM 774 N N . ALA A 1 99 ? -6.927 -2.034 13.670 1.00 95.50 99 ALA A N 1
ATOM 775 C CA . ALA A 1 99 ? -5.863 -2.748 14.363 1.00 95.50 99 ALA A CA 1
ATOM 776 C C . ALA A 1 99 ? -4.808 -3.202 13.343 1.00 95.50 99 ALA A C 1
ATOM 778 O O . ALA A 1 99 ? -5.149 -3.529 12.207 1.00 95.50 99 ALA A O 1
ATOM 779 N N . LEU A 1 100 ? -3.540 -3.218 13.756 1.00 94.00 100 LEU A N 1
ATOM 780 C CA . LEU A 1 100 ? -2.405 -3.705 12.970 1.00 94.00 100 LEU A CA 1
ATOM 781 C C . LEU A 1 100 ? -1.732 -4.843 13.740 1.00 94.00 100 LEU A C 1
ATOM 783 O O . LEU A 1 100 ? -1.588 -4.745 14.961 1.00 94.00 100 LEU A O 1
ATOM 787 N N . GLY A 1 101 ? -1.343 -5.906 13.037 1.00 87.94 101 GLY A N 1
ATOM 788 C CA . GLY A 1 101 ? -0.697 -7.090 13.601 1.00 87.94 101 GLY A CA 1
ATOM 789 C C . GLY A 1 101 ? 0.042 -7.897 12.553 1.00 87.94 101 GLY A C 1
ATOM 790 O O . GLY A 1 101 ? 0.015 -7.478 11.373 1.00 87.94 101 GLY A O 1
#

Radius of gyration: 24.09 Å; chains: 1; bounding box: 71×42×35 Å

pLDDT: mean 84.74, std 13.44, range [55.88, 98.06]

Foldseek 3Di:
DVVVVVVCVVVVVVVVVPPPDDDPPPDPQDQVQDRSVPDDPPFDADRVHRDTDDLLRVLVVPLVDPDDDQDDDPPDPSSVVVVVSSVVSNCVVPPPSDDDD

Sequence (101 aa):
MRAIFSLALIALPLFFIAGCASQEVKGDFNSPYFNLGELQENQIVHLATGRTFTEAELVDYLSRFNVIYIGEAHDSVNDHAAQLKILKGLYDKFPGQIALG